Protein AF-A0A962SZP0-F1 (afdb_monomer_lite)

Sequence (108 aa):
MLTLTPSAASNELLELSLEELMNLRIIPAGSLTMSSARLSPSTVTTITQADIQASGARSLNELLDIYAPNLQMIRHHWEARHLGLRGIIRRRGRVNGCRYRDRHRADF

Structure (mmCIF, N/CA/C/O backbone):
data_AF-A0A962SZP0-F1
#
_entry.id   AF-A0A962SZP0-F1
#
loop_
_atom_site.group_PDB
_atom_site.id
_atom_site.type_symbol
_atom_site.label_atom_id
_atom_site.label_alt_id
_atom_site.label_comp_id
_atom_site.label_asym_id
_atom_site.label_entity_id
_atom_site.label_seq_id
_atom_site.pdbx_PDB_ins_code
_atom_site.Cartn_x
_atom_site.Cartn_y
_atom_site.Cartn_z
_atom_site.occupancy
_atom_site.B_iso_or_equiv
_atom_site.auth_seq_id
_atom_site.auth_comp_id
_atom_site.auth_asym_id
_atom_site.auth_atom_id
_atom_site.pdbx_PDB_model_num
ATOM 1 N N . MET A 1 1 ? -6.446 -5.736 23.821 1.00 39.97 1 MET A N 1
ATOM 2 C CA . MET A 1 1 ? -6.155 -5.543 22.383 1.00 39.97 1 MET A CA 1
ATOM 3 C C . MET A 1 1 ? -5.463 -4.191 22.252 1.00 39.97 1 MET A C 1
ATOM 5 O O . MET A 1 1 ? -6.104 -3.190 22.541 1.00 39.97 1 MET A O 1
ATOM 9 N N . LEU A 1 2 ? -4.158 -4.157 21.964 1.00 45.81 2 LEU A N 1
ATOM 10 C CA . LEU A 1 2 ? -3.373 -2.915 21.903 1.00 45.81 2 LEU A CA 1
ATOM 11 C C . LEU A 1 2 ? -3.619 -2.209 20.561 1.00 45.81 2 LEU A C 1
ATOM 13 O O . LEU A 1 2 ? -3.404 -2.787 19.499 1.00 45.81 2 LEU A O 1
ATOM 17 N N . THR A 1 3 ? -4.119 -0.976 20.611 1.00 48.50 3 THR A N 1
ATOM 18 C CA . THR A 1 3 ? -4.348 -0.107 19.449 1.00 48.50 3 THR A CA 1
ATOM 19 C C . THR A 1 3 ? -3.324 1.017 19.469 1.00 48.50 3 THR A C 1
ATOM 21 O O . THR A 1 3 ? -3.312 1.798 20.419 1.00 48.50 3 THR A O 1
ATOM 24 N N . LEU A 1 4 ? -2.472 1.104 18.448 1.00 55.31 4 LEU A N 1
ATOM 25 C CA . LEU A 1 4 ? -1.351 2.045 18.438 1.00 55.31 4 LEU A CA 1
ATOM 26 C C . LEU A 1 4 ? -1.657 3.305 17.625 1.00 55.31 4 LEU A C 1
ATOM 28 O O . LEU A 1 4 ? -2.157 3.241 16.499 1.00 55.31 4 LEU A O 1
ATOM 32 N N . THR A 1 5 ? -1.309 4.454 18.207 1.00 50.88 5 THR A N 1
ATOM 33 C CA . THR A 1 5 ? -1.201 5.743 17.521 1.00 50.88 5 THR A CA 1
ATOM 34 C C . THR A 1 5 ? 0.261 5.947 17.088 1.00 50.88 5 THR A C 1
ATOM 36 O O . THR A 1 5 ? 1.175 5.607 17.837 1.00 50.88 5 THR A O 1
ATOM 39 N N . PRO A 1 6 ? 0.537 6.502 15.897 1.00 53.31 6 PRO A N 1
ATOM 40 C CA . PRO A 1 6 ? 1.890 6.534 15.323 1.00 53.31 6 PRO A CA 1
ATOM 41 C C . PRO A 1 6 ? 2.878 7.513 15.997 1.00 53.31 6 PRO A C 1
ATOM 43 O O . PRO A 1 6 ? 3.979 7.686 15.486 1.00 53.31 6 PRO A O 1
ATOM 46 N N . SER A 1 7 ? 2.514 8.184 17.100 1.00 50.53 7 SER A N 1
ATOM 47 C CA . SER A 1 7 ? 3.284 9.322 17.638 1.00 50.53 7 SER A CA 1
ATOM 48 C C . SER A 1 7 ? 3.942 9.105 19.007 1.00 50.53 7 SER A C 1
ATOM 50 O O . SER A 1 7 ? 4.743 9.953 19.390 1.00 50.53 7 SER A O 1
ATOM 52 N N . ALA A 1 8 ? 3.616 8.054 19.768 1.00 48.19 8 ALA A N 1
ATOM 53 C CA . ALA A 1 8 ? 3.928 8.041 21.206 1.00 48.19 8 ALA A CA 1
ATOM 54 C C . ALA A 1 8 ? 4.969 7.015 21.694 1.00 48.19 8 ALA A C 1
ATOM 56 O O . ALA A 1 8 ? 5.422 7.158 22.822 1.00 48.19 8 ALA A O 1
ATOM 57 N N . ALA A 1 9 ? 5.394 6.019 20.908 1.00 54.34 9 ALA A N 1
ATOM 58 C CA . ALA A 1 9 ? 6.149 4.900 21.486 1.00 54.34 9 ALA A CA 1
ATOM 59 C C . ALA A 1 9 ? 7.200 4.311 20.535 1.00 54.34 9 ALA A C 1
ATOM 61 O O . ALA A 1 9 ? 6.958 3.314 19.862 1.00 54.34 9 ALA A O 1
ATOM 62 N N . SER A 1 10 ? 8.384 4.922 20.458 1.00 60.28 10 SER A N 1
ATOM 63 C CA . SER A 1 10 ? 9.506 4.341 19.707 1.00 60.28 10 SER A CA 1
ATOM 64 C C . SER A 1 10 ? 10.267 3.270 20.494 1.00 60.28 10 SER A C 1
ATOM 66 O O . SER A 1 10 ? 10.748 2.331 19.875 1.00 60.28 10 SER A O 1
ATOM 68 N N . ASN A 1 11 ? 10.361 3.370 21.827 1.00 70.06 11 ASN A N 1
ATOM 69 C CA . ASN A 1 11 ? 11.081 2.375 22.638 1.00 70.06 11 ASN A CA 1
ATOM 70 C C . ASN A 1 11 ? 10.244 1.125 22.931 1.00 70.06 11 ASN A C 1
ATOM 72 O O . ASN A 1 11 ? 10.758 0.024 22.799 1.00 70.06 11 ASN A O 1
ATOM 76 N N . GLU A 1 12 ? 8.952 1.273 23.231 1.00 75.44 12 GLU A N 1
ATOM 77 C CA . GLU A 1 12 ? 8.083 0.128 23.554 1.00 75.44 12 GLU A CA 1
ATOM 78 C C . GLU A 1 12 ? 7.952 -0.844 22.369 1.00 75.44 12 GLU A C 1
ATOM 80 O O . GLU A 1 12 ? 7.860 -2.045 22.567 1.00 75.44 12 GLU A O 1
ATOM 85 N N . LEU A 1 13 ? 8.011 -0.345 21.126 1.00 75.81 13 LEU A N 1
ATOM 86 C CA . LEU A 1 13 ? 8.003 -1.178 19.916 1.00 75.81 13 LEU A CA 1
ATOM 87 C C . LEU A 1 13 ? 9.275 -2.015 19.738 1.00 75.81 13 LEU A C 1
ATOM 89 O O . LEU A 1 13 ? 9.218 -3.069 19.111 1.00 75.81 13 LEU A O 1
ATOM 93 N N . LEU A 1 14 ? 10.415 -1.530 20.237 1.00 79.81 14 LEU A N 1
ATOM 94 C CA . LEU A 1 14 ? 11.707 -2.211 20.120 1.00 79.81 14 LEU A CA 1
ATOM 95 C C . LEU A 1 14 ? 11.895 -3.286 21.198 1.00 79.81 14 LEU A C 1
ATOM 97 O O . LEU A 1 14 ? 12.766 -4.139 21.050 1.00 79.81 14 LEU A O 1
ATOM 101 N N . GLU A 1 15 ? 11.091 -3.241 22.260 1.00 86.25 15 GLU A N 1
ATOM 102 C CA . GLU A 1 15 ? 11.100 -4.209 23.362 1.00 86.25 15 GLU A CA 1
ATOM 103 C C . GLU A 1 15 ? 10.165 -5.409 23.116 1.00 86.25 15 GLU A C 1
ATOM 105 O O . GLU A 1 15 ? 10.266 -6.412 23.820 1.00 86.25 15 GLU A O 1
ATOM 110 N N . LEU A 1 16 ? 9.283 -5.337 22.110 1.00 85.38 16 LEU A N 1
ATOM 111 C CA . LEU A 1 16 ? 8.379 -6.432 21.742 1.00 85.38 16 LEU A CA 1
ATOM 112 C C . LEU A 1 16 ? 9.121 -7.587 21.060 1.00 85.38 16 LEU A C 1
ATOM 114 O O . LEU A 1 16 ? 10.029 -7.384 20.249 1.00 85.38 16 LEU A O 1
ATOM 118 N N . SER A 1 17 ? 8.667 -8.811 21.326 1.00 87.56 17 SER A N 1
ATOM 119 C CA . SER A 1 17 ? 9.097 -9.992 20.571 1.00 87.56 17 SER A CA 1
ATOM 120 C C . SER A 1 17 ? 8.608 -9.943 19.117 1.00 87.56 17 SER A C 1
ATOM 122 O O . SER A 1 17 ? 7.650 -9.241 18.776 1.00 87.56 17 SER A O 1
ATOM 124 N N . LEU A 1 18 ? 9.257 -10.706 18.231 1.00 84.69 18 LEU A N 1
ATOM 125 C CA . LEU A 1 18 ? 8.897 -10.749 16.811 1.00 84.69 18 LEU A CA 1
ATOM 126 C C . LEU A 1 18 ? 7.445 -11.213 16.615 1.00 84.69 18 LEU A C 1
ATOM 128 O O . LEU A 1 18 ? 6.719 -10.673 15.781 1.00 84.69 18 LEU A O 1
ATOM 132 N N . GLU A 1 19 ? 7.012 -12.193 17.402 1.00 86.25 19 GLU A N 1
ATOM 133 C CA . GLU A 1 19 ? 5.658 -12.732 17.393 1.00 86.25 19 GLU A CA 1
ATOM 134 C C . GLU A 1 19 ? 4.633 -11.679 17.820 1.00 86.25 19 GLU A C 1
ATOM 136 O O . GLU A 1 19 ? 3.574 -11.552 17.202 1.00 86.25 19 GLU A O 1
ATOM 141 N N . GLU A 1 20 ? 4.943 -10.888 18.847 1.00 83.56 20 GLU A N 1
ATOM 142 C CA . GLU A 1 20 ? 4.089 -9.783 19.282 1.00 83.56 20 GLU A CA 1
ATOM 143 C C . GLU A 1 20 ? 4.013 -8.693 18.214 1.00 83.56 20 GLU A C 1
ATOM 145 O O . GLU A 1 20 ? 2.919 -8.210 17.916 1.00 83.56 20 GLU A O 1
ATOM 150 N N . LEU A 1 21 ? 5.141 -8.371 17.572 1.00 83.44 21 LEU A N 1
ATOM 151 C CA . LEU A 1 21 ? 5.221 -7.376 16.505 1.00 83.44 21 LEU A CA 1
ATOM 152 C C . LEU A 1 21 ? 4.381 -7.774 15.281 1.00 83.44 21 LEU A C 1
ATOM 154 O O . LEU A 1 21 ? 3.677 -6.937 14.714 1.00 83.44 21 LEU A O 1
ATOM 158 N N . MET A 1 22 ? 4.402 -9.054 14.897 1.00 81.25 22 MET A N 1
ATOM 159 C CA . MET A 1 22 ? 3.589 -9.573 13.789 1.00 81.25 22 MET A CA 1
ATOM 160 C C . MET A 1 22 ? 2.082 -9.531 14.077 1.00 81.25 22 MET A C 1
ATOM 162 O O . MET A 1 22 ? 1.283 -9.442 13.147 1.00 81.25 22 MET A O 1
ATOM 166 N N . ASN A 1 23 ? 1.685 -9.569 15.350 1.00 83.44 23 ASN A N 1
ATOM 167 C CA . ASN A 1 23 ? 0.284 -9.521 15.768 1.00 83.44 23 ASN A CA 1
ATOM 168 C C . ASN A 1 23 ? -0.241 -8.092 15.991 1.00 83.44 23 ASN A C 1
ATOM 170 O O . ASN A 1 23 ? -1.413 -7.906 16.339 1.00 83.44 23 ASN A O 1
ATOM 174 N N . LEU A 1 24 ? 0.590 -7.064 15.792 1.00 80.94 24 LEU A N 1
ATOM 175 C CA . LEU A 1 24 ? 0.166 -5.682 15.972 1.00 80.94 24 LEU A CA 1
ATOM 176 C C . LEU A 1 24 ? -0.828 -5.253 14.895 1.00 80.94 24 LEU A C 1
ATOM 178 O O . LEU A 1 24 ? -0.580 -5.309 13.689 1.00 80.94 24 LEU A O 1
ATOM 182 N N . ARG A 1 25 ? -1.963 -4.717 15.349 1.00 70.75 25 ARG A N 1
ATOM 183 C CA . ARG A 1 25 ? -2.948 -4.107 14.464 1.00 70.75 25 ARG A CA 1
ATOM 184 C C . ARG A 1 25 ? -2.550 -2.668 14.157 1.00 70.75 25 ARG A C 1
ATOM 186 O O . ARG A 1 25 ? -2.707 -1.776 14.990 1.00 70.75 25 ARG A O 1
ATOM 193 N N . ILE A 1 26 ? -2.103 -2.439 12.929 1.00 72.38 26 ILE A N 1
ATOM 194 C CA . ILE A 1 26 ? -1.808 -1.097 12.425 1.00 72.38 26 ILE A CA 1
ATOM 195 C C . ILE A 1 26 ? -3.132 -0.395 12.108 1.00 72.38 26 ILE A C 1
ATOM 197 O O . ILE A 1 26 ? -3.925 -0.869 11.291 1.00 72.38 26 ILE A O 1
ATOM 201 N N . ILE A 1 27 ? -3.386 0.741 12.759 1.00 68.25 27 ILE A N 1
ATOM 202 C CA . ILE A 1 27 ? -4.523 1.601 12.421 1.00 68.25 27 ILE A CA 1
ATOM 203 C C . ILE A 1 27 ? -4.084 2.515 11.269 1.00 68.25 27 ILE A C 1
ATOM 205 O O . ILE A 1 27 ? -3.066 3.198 11.403 1.00 68.25 27 ILE A O 1
ATOM 209 N N . PRO A 1 28 ? -4.809 2.546 10.134 1.00 63.59 28 PRO A N 1
ATOM 210 C CA . PRO A 1 28 ? -4.448 3.386 8.998 1.00 63.59 28 PRO A CA 1
ATOM 211 C C . PRO A 1 28 ? -4.447 4.864 9.408 1.00 63.59 28 PRO A C 1
ATOM 213 O O . PRO A 1 28 ? -5.483 5.438 9.746 1.00 63.59 28 PRO A O 1
ATOM 216 N N . ALA A 1 29 ? -3.266 5.480 9.390 1.00 62.53 29 ALA A N 1
ATOM 217 C CA . ALA A 1 29 ? -3.072 6.863 9.793 1.00 62.53 29 ALA A CA 1
ATOM 218 C C . ALA A 1 29 ? -3.320 7.806 8.606 1.00 62.53 29 ALA A C 1
ATOM 220 O O . ALA A 1 29 ? -2.484 7.947 7.718 1.00 62.53 29 ALA A O 1
ATOM 221 N N . GLY A 1 30 ? -4.482 8.458 8.599 1.00 61.69 30 GLY A N 1
ATOM 222 C CA . GLY A 1 30 ? -4.805 9.567 7.689 1.00 61.69 30 GLY A CA 1
ATOM 223 C C . GLY A 1 30 ? -5.087 10.890 8.411 1.00 61.69 30 GLY A C 1
ATOM 224 O O . GLY A 1 30 ? -5.432 11.878 7.767 1.00 61.69 30 GLY A O 1
ATOM 225 N N . SER A 1 31 ? -4.985 10.901 9.744 1.00 62.75 31 SER A N 1
ATOM 226 C CA . SER A 1 31 ? -5.228 12.042 10.630 1.00 62.75 31 SER A CA 1
ATOM 227 C C . SER A 1 31 ? -4.313 11.947 11.855 1.00 62.75 31 SER A C 1
ATOM 229 O O . SER A 1 31 ? -3.935 10.847 12.257 1.00 62.75 31 SER A O 1
ATOM 231 N N . LEU A 1 32 ? -3.968 13.094 12.447 1.00 68.62 32 LEU A N 1
ATOM 232 C CA . LEU A 1 32 ? -3.233 13.173 13.718 1.00 68.62 32 LEU A CA 1
ATOM 233 C C . LEU A 1 32 ? -4.086 12.699 14.906 1.00 68.62 32 LEU A C 1
ATOM 235 O O . LEU A 1 32 ? -3.554 12.304 15.939 1.00 68.62 32 LEU A O 1
ATOM 239 N N . THR A 1 33 ? -5.410 12.727 14.754 1.00 69.44 33 THR A N 1
ATOM 240 C CA . THR A 1 33 ? -6.371 12.250 15.752 1.00 69.44 33 THR A CA 1
ATOM 241 C C . THR A 1 33 ? -6.826 10.835 15.409 1.00 69.44 33 THR A C 1
ATOM 243 O O . THR A 1 33 ? -6.949 10.485 14.233 1.00 69.44 33 THR A O 1
ATOM 246 N N . MET A 1 34 ? -7.129 10.030 16.433 1.00 65.50 34 MET A N 1
ATOM 247 C CA . MET A 1 34 ? -7.771 8.725 16.259 1.00 65.50 34 MET A CA 1
ATOM 248 C C . MET A 1 34 ? -9.135 8.895 15.595 1.00 65.50 34 MET A C 1
ATOM 250 O O . MET A 1 34 ? -10.120 9.256 16.231 1.00 65.50 34 MET A O 1
ATOM 254 N N . SER A 1 35 ? -9.170 8.648 14.291 1.00 65.50 35 SER A N 1
ATOM 255 C CA . SER A 1 35 ? -10.372 8.681 13.474 1.00 65.50 35 SER A CA 1
ATOM 256 C C . SER A 1 35 ? -10.499 7.349 12.754 1.00 65.50 35 SER A C 1
ATOM 258 O O . SER A 1 35 ? -9.504 6.773 12.308 1.00 65.50 35 SER A O 1
ATOM 260 N N . SER A 1 36 ? -11.724 6.834 12.657 1.00 70.62 36 SER A N 1
ATOM 261 C CA . SER A 1 36 ? -11.969 5.642 11.848 1.00 70.62 36 SER A CA 1
ATOM 262 C C . SER A 1 36 ? -11.625 5.934 10.384 1.00 70.62 36 SER A C 1
ATOM 264 O O . SER A 1 36 ? -11.777 7.066 9.926 1.00 70.62 36 SER A O 1
ATOM 266 N N . ALA A 1 37 ? -11.216 4.920 9.618 1.00 69.56 37 ALA A N 1
ATOM 267 C CA . ALA A 1 37 ? -10.871 5.096 8.203 1.00 69.56 37 ALA A CA 1
ATOM 268 C C . ALA A 1 37 ? -11.993 5.777 7.389 1.00 69.56 37 ALA A C 1
ATOM 27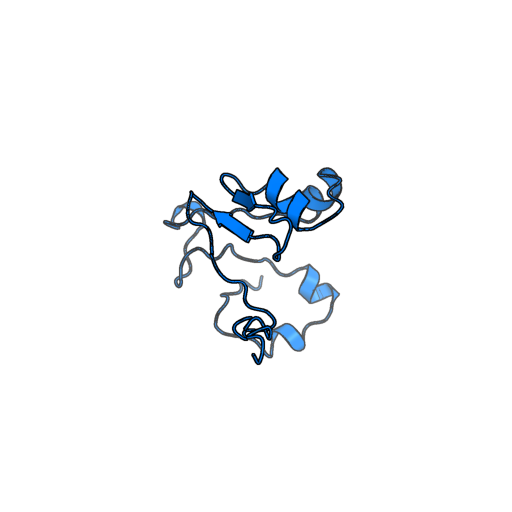0 O O . ALA A 1 37 ? -11.709 6.547 6.480 1.00 69.56 37 ALA A O 1
ATOM 271 N N . ARG A 1 38 ? -13.264 5.555 7.761 1.00 72.06 38 ARG A N 1
ATOM 272 C CA . ARG A 1 38 ? -14.441 6.183 7.130 1.00 72.06 38 ARG A CA 1
ATOM 273 C C . ARG A 1 38 ? -14.574 7.679 7.417 1.00 72.06 38 ARG A C 1
ATOM 275 O O . ARG A 1 38 ? -15.184 8.392 6.635 1.00 72.06 38 ARG A O 1
ATOM 282 N N . LEU A 1 39 ? -14.051 8.129 8.552 1.00 75.88 39 LEU A N 1
ATOM 283 C CA . LEU A 1 39 ? -14.109 9.516 9.012 1.00 75.88 39 LEU A CA 1
ATOM 284 C C . LEU A 1 39 ? -12.802 10.267 8.720 1.00 75.88 39 LEU A C 1
ATOM 286 O O . LEU A 1 39 ? -12.664 11.437 9.075 1.00 75.88 39 LEU A O 1
ATOM 290 N N . SER A 1 40 ? -11.817 9.600 8.113 1.00 77.00 40 SER A N 1
ATOM 291 C CA . SER A 1 40 ? -10.573 10.241 7.713 1.00 77.00 40 SER A CA 1
ATOM 292 C C . SER A 1 40 ? -10.783 11.000 6.398 1.00 77.00 40 SER A C 1
ATOM 294 O O . SER A 1 40 ? -11.230 10.400 5.422 1.00 77.00 40 SER A O 1
ATOM 296 N N . PRO A 1 41 ? -10.416 12.292 6.317 1.00 78.06 41 PRO A N 1
ATOM 297 C CA . PRO A 1 41 ? -10.497 13.068 5.077 1.00 78.06 41 PRO A CA 1
ATOM 298 C C . PRO A 1 41 ?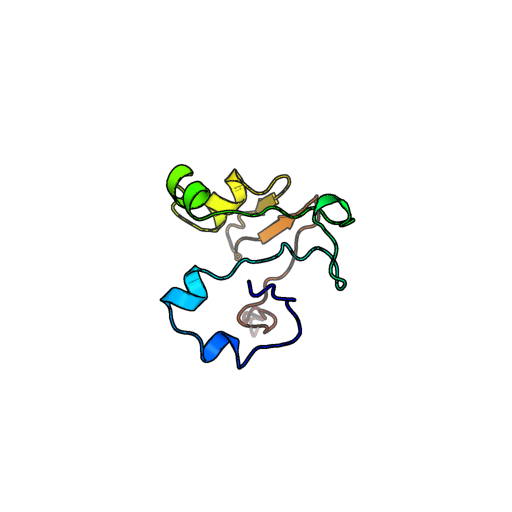 -9.389 12.706 4.065 1.00 78.06 41 PRO A C 1
ATOM 300 O O . PRO A 1 41 ? -9.198 13.404 3.070 1.00 78.06 41 PRO A O 1
ATOM 303 N N . SER A 1 42 ? -8.636 11.634 4.319 1.00 79.25 42 SER A N 1
ATOM 304 C CA . SER A 1 42 ? -7.449 11.236 3.567 1.00 79.25 42 SER A CA 1
ATOM 305 C C . SER A 1 42 ? -7.674 9.900 2.865 1.00 79.25 42 SER A C 1
ATOM 307 O O . SER A 1 42 ? -8.291 8.986 3.404 1.00 79.25 42 SER A O 1
ATOM 309 N N . THR A 1 43 ? -7.118 9.751 1.663 1.00 82.88 43 THR A N 1
ATOM 310 C CA . THR A 1 43 ? -7.110 8.463 0.959 1.00 82.88 43 THR A CA 1
ATOM 311 C C . THR A 1 43 ? -5.922 7.637 1.430 1.00 82.88 43 THR A C 1
ATOM 313 O O . THR A 1 43 ? -4.777 8.013 1.188 1.00 82.88 43 THR A O 1
ATOM 316 N N . VAL A 1 44 ? -6.200 6.510 2.083 1.00 82.88 44 VAL A N 1
ATOM 317 C CA . VAL A 1 44 ? -5.191 5.566 2.574 1.00 82.88 44 VAL A CA 1
ATOM 318 C C . VAL A 1 44 ? -5.370 4.239 1.846 1.00 82.88 44 VAL A C 1
ATOM 320 O O . VAL A 1 44 ? -6.481 3.725 1.767 1.00 82.88 44 VAL A O 1
ATOM 323 N N . THR A 1 45 ? -4.278 3.696 1.312 1.00 86.38 45 THR A N 1
ATOM 324 C CA . THR A 1 45 ? -4.246 2.349 0.723 1.00 86.38 45 THR A CA 1
ATOM 325 C C . THR A 1 45 ? -3.450 1.451 1.659 1.00 86.38 45 THR A C 1
ATOM 327 O O . THR A 1 45 ? -2.296 1.753 1.959 1.00 86.38 45 THR A O 1
ATOM 330 N N . THR A 1 46 ? -4.066 0.378 2.150 1.00 86.38 46 THR A N 1
ATOM 331 C CA . THR A 1 46 ? -3.404 -0.616 3.003 1.00 86.38 46 THR A CA 1
ATOM 332 C C . THR A 1 46 ? -3.090 -1.838 2.158 1.00 86.38 46 THR A C 1
ATOM 334 O O . THR A 1 46 ? -4.002 -2.427 1.592 1.00 86.38 46 THR A O 1
ATOM 337 N N . ILE A 1 47 ? -1.810 -2.197 2.078 1.00 89.12 47 ILE A N 1
ATOM 338 C CA . ILE A 1 47 ? -1.335 -3.380 1.356 1.00 89.12 47 ILE A CA 1
ATOM 339 C C . ILE A 1 47 ? -0.973 -4.431 2.403 1.00 89.12 47 ILE A C 1
ATOM 341 O O . ILE A 1 47 ? -0.130 -4.182 3.267 1.00 89.12 47 ILE A O 1
ATOM 345 N N . THR A 1 48 ? -1.643 -5.577 2.358 1.00 89.81 48 THR A N 1
ATOM 346 C CA . THR A 1 48 ? -1.441 -6.683 3.298 1.00 89.81 48 THR A CA 1
ATOM 347 C C . THR A 1 48 ? -0.433 -7.696 2.761 1.00 89.81 48 THR A C 1
ATOM 349 O O . THR A 1 48 ? -0.078 -7.694 1.584 1.00 89.81 48 THR A O 1
ATOM 352 N N . GLN A 1 49 ? 0.026 -8.612 3.617 1.00 88.38 49 GLN A N 1
ATOM 353 C CA . GLN A 1 49 ? 0.922 -9.688 3.188 1.00 88.38 49 GLN A CA 1
ATOM 354 C C . GLN A 1 49 ? 0.287 -10.585 2.113 1.00 88.38 49 GLN A C 1
ATOM 356 O O . GLN A 1 49 ? 0.985 -11.024 1.201 1.00 88.38 49 GLN A O 1
ATOM 361 N N . ALA A 1 50 ? -1.025 -10.828 2.195 1.00 9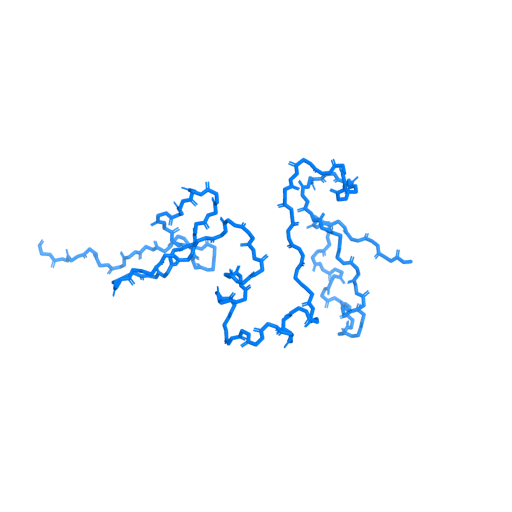1.00 50 ALA A N 1
ATOM 362 C CA . ALA A 1 50 ? -1.752 -11.600 1.191 1.00 91.00 50 ALA A CA 1
ATOM 363 C C . ALA A 1 50 ? -1.732 -10.899 -0.176 1.00 91.00 50 ALA A C 1
ATOM 365 O O . ALA A 1 50 ? -1.510 -11.555 -1.190 1.00 91.00 50 ALA A O 1
ATOM 366 N N . ASP A 1 51 ? -1.868 -9.570 -0.192 1.00 91.44 51 ASP A N 1
ATOM 367 C CA . ASP A 1 51 ? -1.788 -8.760 -1.413 1.00 91.44 51 ASP A CA 1
ATOM 368 C C . ASP A 1 51 ? -0.385 -8.836 -2.035 1.00 91.44 51 ASP A C 1
ATOM 370 O O . ASP A 1 51 ? -0.226 -9.056 -3.235 1.00 91.44 51 ASP A O 1
ATOM 374 N N . ILE A 1 52 ? 0.661 -8.738 -1.208 1.00 90.56 52 ILE A N 1
ATOM 375 C CA . ILE A 1 52 ? 2.054 -8.871 -1.662 1.00 90.56 52 ILE A CA 1
ATOM 376 C C . ILE A 1 52 ? 2.276 -10.230 -2.336 1.00 90.56 52 ILE A C 1
ATOM 378 O O . ILE A 1 52 ? 2.783 -10.275 -3.456 1.00 90.56 52 ILE A O 1
ATOM 382 N N . GLN A 1 53 ? 1.855 -11.320 -1.688 1.00 91.94 53 GLN A N 1
ATOM 383 C CA . GLN A 1 53 ? 1.984 -12.679 -2.225 1.00 91.94 53 GLN A CA 1
ATOM 384 C C . GLN A 1 53 ? 1.164 -12.876 -3.512 1.00 91.94 53 GLN A C 1
ATOM 386 O O . GLN A 1 53 ? 1.644 -13.501 -4.455 1.00 91.94 53 GLN A O 1
ATOM 391 N N . ALA A 1 54 ? -0.049 -12.318 -3.581 1.00 93.56 54 ALA A N 1
ATOM 392 C CA . ALA A 1 54 ? -0.936 -12.457 -4.736 1.00 93.56 54 ALA A CA 1
ATOM 393 C C . ALA A 1 54 ? -0.475 -11.646 -5.962 1.00 93.56 54 ALA A C 1
ATOM 395 O O . ALA A 1 54 ? -0.700 -12.067 -7.094 1.00 93.56 54 ALA A O 1
ATOM 396 N N . SER A 1 55 ? 0.178 -10.498 -5.758 1.00 89.56 55 SER A N 1
ATOM 397 C CA . SER A 1 55 ? 0.585 -9.605 -6.854 1.00 89.56 55 SER A CA 1
ATOM 398 C C . SER A 1 55 ? 1.688 -10.125 -7.770 1.00 89.56 55 SER A C 1
ATOM 400 O O . SER A 1 55 ? 1.826 -9.625 -8.884 1.00 89.56 55 SER A O 1
ATOM 402 N N . GLY A 1 56 ? 2.519 -11.065 -7.308 1.00 90.81 56 GLY A N 1
ATOM 403 C CA . GLY A 1 56 ? 3.705 -11.506 -8.051 1.00 90.81 56 GLY A CA 1
ATOM 404 C C . GLY A 1 56 ? 4.764 -10.411 -8.271 1.00 90.81 56 GLY A C 1
ATOM 405 O O . GLY A 1 56 ? 5.680 -10.607 -9.074 1.00 90.81 56 GLY A O 1
ATOM 406 N N . ALA A 1 57 ? 4.657 -9.271 -7.578 1.00 90.56 57 ALA A N 1
ATOM 407 C CA . ALA A 1 57 ? 5.581 -8.155 -7.724 1.00 90.56 57 ALA A CA 1
ATOM 408 C C . ALA A 1 57 ? 7.001 -8.541 -7.278 1.00 90.56 57 ALA A C 1
ATOM 410 O O . ALA A 1 57 ? 7.214 -9.077 -6.191 1.00 90.56 57 ALA A O 1
ATOM 411 N N . ARG A 1 58 ? 8.003 -8.213 -8.100 1.00 89.88 58 ARG A N 1
ATOM 412 C CA . ARG A 1 58 ? 9.427 -8.500 -7.836 1.00 89.88 58 ARG A CA 1
ATOM 413 C C . ARG A 1 58 ? 10.134 -7.364 -7.112 1.00 89.88 58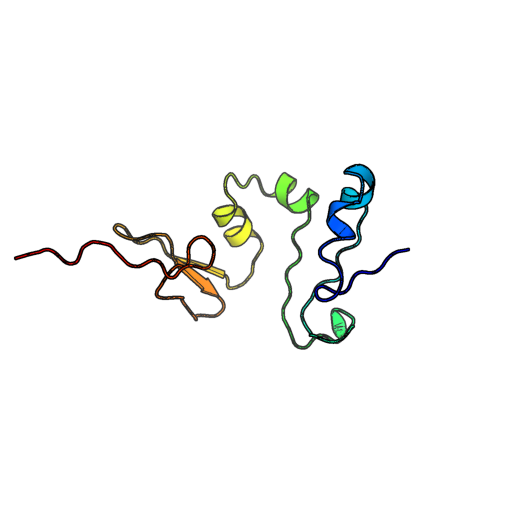 ARG A C 1
ATOM 415 O O . ARG A 1 58 ? 11.257 -7.519 -6.639 1.00 89.88 58 ARG A O 1
ATOM 422 N N . SER A 1 59 ? 9.506 -6.193 -7.071 1.00 88.38 59 SER A N 1
ATOM 423 C CA . SER A 1 59 ? 10.041 -5.007 -6.412 1.00 88.38 59 SER A CA 1
ATOM 424 C C . SER A 1 59 ? 8.928 -4.193 -5.765 1.00 88.38 59 SER A C 1
ATOM 426 O O . SER A 1 59 ? 7.797 -4.176 -6.246 1.00 88.38 59 SER A O 1
ATOM 428 N N . LEU A 1 60 ? 9.267 -3.442 -4.714 1.00 87.06 60 LEU A N 1
ATOM 429 C CA . LEU A 1 60 ? 8.326 -2.529 -4.056 1.00 87.06 60 LEU A CA 1
ATOM 430 C C . LEU A 1 60 ? 7.698 -1.535 -5.046 1.00 87.06 60 LEU A C 1
ATOM 432 O O . LEU A 1 60 ? 6.517 -1.231 -4.956 1.00 87.06 60 LEU A O 1
ATOM 436 N N . ASN A 1 61 ? 8.476 -1.053 -6.016 1.00 87.88 61 ASN A N 1
ATOM 437 C CA . ASN A 1 61 ? 7.989 -0.112 -7.022 1.00 87.88 61 ASN A CA 1
ATOM 438 C C . ASN A 1 61 ? 6.880 -0.707 -7.894 1.00 87.88 61 ASN A C 1
ATOM 440 O O . ASN A 1 61 ? 5.977 0.017 -8.282 1.00 87.88 61 ASN A O 1
ATOM 444 N N . GLU A 1 62 ? 6.968 -1.998 -8.207 1.00 88.12 62 GLU A N 1
ATOM 445 C CA . GLU A 1 62 ? 5.971 -2.727 -8.992 1.00 88.12 62 GLU A CA 1
ATOM 446 C C . GLU A 1 62 ? 4.722 -3.020 -8.159 1.00 88.12 62 GLU A C 1
ATOM 448 O O . GLU A 1 62 ? 3.613 -2.778 -8.617 1.00 88.12 62 GLU A O 1
ATOM 453 N N . LEU A 1 63 ? 4.900 -3.433 -6.901 1.00 91.56 63 LEU A N 1
ATOM 454 C CA . LEU A 1 63 ? 3.795 -3.622 -5.957 1.00 91.56 63 LEU A CA 1
ATOM 455 C C . LEU A 1 63 ? 2.966 -2.339 -5.802 1.00 91.56 63 LEU A C 1
ATOM 457 O O . LEU A 1 63 ? 1.736 -2.369 -5.814 1.00 91.56 63 LEU A O 1
ATOM 461 N N . LEU A 1 64 ? 3.655 -1.207 -5.655 1.00 89.44 64 LEU A N 1
ATOM 462 C CA . LEU A 1 64 ? 3.026 0.099 -5.536 1.00 89.44 64 LEU A CA 1
ATOM 463 C C . LEU A 1 64 ? 2.319 0.521 -6.833 1.00 89.44 64 LEU A C 1
ATOM 465 O O . LEU A 1 64 ? 1.258 1.125 -6.753 1.00 89.44 64 LEU A O 1
ATOM 469 N N . ASP A 1 65 ? 2.861 0.179 -8.003 1.00 87.44 65 ASP A N 1
ATOM 470 C CA . ASP A 1 65 ? 2.224 0.438 -9.306 1.00 87.44 65 ASP A CA 1
ATOM 471 C C . ASP A 1 65 ? 0.918 -0.366 -9.476 1.00 87.44 65 ASP A C 1
ATOM 473 O O . ASP A 1 65 ? -0.044 0.122 -10.060 1.00 87.44 65 ASP A O 1
ATOM 477 N N . ILE A 1 66 ? 0.863 -1.584 -8.919 1.00 90.62 66 ILE A N 1
ATOM 478 C CA . ILE A 1 66 ? -0.309 -2.473 -8.983 1.00 90.62 66 ILE A CA 1
ATOM 479 C C . ILE A 1 66 ? -1.425 -2.015 -8.033 1.00 90.62 66 ILE A C 1
ATOM 481 O O . ILE A 1 66 ? -2.586 -1.946 -8.435 1.00 90.62 66 ILE A O 1
ATOM 485 N N . TYR A 1 67 ? -1.100 -1.729 -6.766 1.00 90.69 67 TYR A N 1
ATOM 486 C CA . TYR A 1 67 ? -2.118 -1.514 -5.727 1.00 90.69 67 TYR A CA 1
ATOM 487 C C . TYR A 1 67 ? -2.419 -0.056 -5.395 1.00 90.69 67 TYR A C 1
ATOM 489 O O . TYR A 1 67 ? -3.498 0.216 -4.869 1.00 90.69 67 TYR A O 1
ATOM 497 N N . ALA A 1 68 ? -1.501 0.886 -5.633 1.00 88.94 68 ALA A N 1
ATOM 498 C CA . ALA A 1 68 ? -1.711 2.277 -5.241 1.00 88.94 68 ALA A CA 1
ATOM 499 C C . ALA A 1 68 ? -2.360 3.072 -6.390 1.00 88.94 68 ALA A C 1
ATOM 501 O O . ALA A 1 68 ? -1.689 3.427 -7.363 1.00 88.94 68 ALA A O 1
ATOM 502 N N . PRO A 1 69 ? -3.656 3.422 -6.297 1.00 84.81 69 PRO A N 1
ATOM 503 C CA . PRO A 1 69 ? -4.320 4.160 -7.360 1.00 84.81 69 PRO A CA 1
ATOM 504 C C . PRO A 1 69 ? -3.735 5.570 -7.500 1.00 84.81 69 PRO A C 1
ATOM 506 O O . PRO A 1 69 ? -3.493 6.264 -6.510 1.00 84.81 69 PRO A O 1
ATOM 509 N N . ASN A 1 70 ? -3.593 6.036 -8.744 1.00 84.25 70 ASN A N 1
ATOM 510 C CA . ASN A 1 70 ? -3.026 7.351 -9.085 1.00 84.25 70 ASN A CA 1
ATOM 511 C C . ASN A 1 70 ? -1.583 7.568 -8.599 1.00 84.25 70 ASN A C 1
ATOM 513 O O . ASN A 1 70 ? -1.145 8.719 -8.450 1.00 84.25 70 ASN A O 1
ATOM 517 N N . LEU A 1 71 ? -0.851 6.481 -8.357 1.00 87.31 71 LEU A N 1
ATOM 518 C CA . LEU A 1 71 ? 0.591 6.509 -8.228 1.00 87.31 71 LEU A CA 1
ATOM 519 C C . LEU A 1 71 ? 1.230 6.413 -9.617 1.00 87.31 71 LEU A C 1
ATOM 521 O O . LEU A 1 71 ? 0.777 5.660 -10.469 1.00 87.31 71 LEU A O 1
ATOM 525 N N . GLN A 1 72 ? 2.271 7.206 -9.851 1.00 85.94 72 GLN A N 1
ATOM 526 C CA . GLN A 1 72 ? 3.026 7.203 -11.098 1.00 85.94 72 GLN A CA 1
ATOM 527 C C . GLN A 1 72 ? 4.507 7.024 -10.795 1.00 85.94 72 GLN A C 1
ATOM 529 O O . GLN A 1 72 ? 5.110 7.812 -10.064 1.00 85.94 72 GLN A O 1
ATOM 534 N N . MET A 1 73 ? 5.103 5.994 -11.387 1.00 84.44 73 MET A N 1
ATOM 535 C CA . MET A 1 73 ? 6.529 5.726 -11.283 1.00 84.44 73 MET A CA 1
ATOM 536 C C . MET A 1 73 ? 7.245 6.198 -12.549 1.00 84.44 73 MET A C 1
ATOM 538 O O . MET 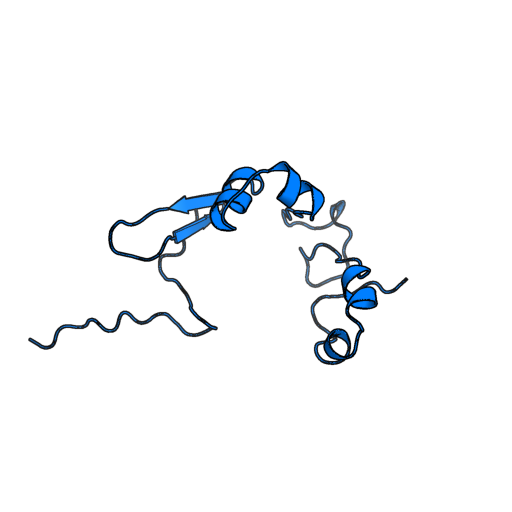A 1 73 ? 7.211 5.537 -13.587 1.00 84.44 73 MET A O 1
ATOM 542 N N . ILE A 1 74 ? 7.936 7.329 -12.462 1.00 83.38 74 ILE A N 1
ATOM 543 C CA . ILE A 1 74 ? 8.618 7.940 -13.604 1.00 83.38 74 ILE A CA 1
ATOM 544 C C . ILE A 1 74 ? 10.060 7.448 -13.644 1.00 83.38 74 ILE A C 1
ATOM 546 O O . ILE A 1 74 ? 10.826 7.595 -12.688 1.00 83.38 74 ILE A O 1
ATOM 550 N N . ARG A 1 75 ? 10.432 6.835 -14.767 1.00 77.12 75 ARG A N 1
ATOM 551 C CA . ARG A 1 75 ? 11.788 6.339 -15.011 1.00 77.12 75 ARG A CA 1
ATOM 552 C C . ARG A 1 75 ? 12.570 7.409 -15.768 1.00 77.12 75 ARG A C 1
ATOM 554 O O . ARG A 1 75 ? 12.245 7.705 -16.914 1.00 77.12 75 ARG A O 1
ATOM 561 N N . HIS A 1 76 ? 13.595 7.973 -15.138 1.00 72.75 76 HIS A N 1
ATOM 562 C CA . HIS A 1 76 ? 14.586 8.796 -15.825 1.00 72.75 76 HIS A CA 1
ATOM 563 C C . HIS A 1 76 ? 15.757 7.915 -16.267 1.00 72.75 76 HIS A C 1
ATOM 565 O O . HIS A 1 76 ? 16.117 6.964 -15.579 1.00 72.75 76 HIS A O 1
ATOM 571 N N . HIS A 1 77 ? 16.336 8.210 -17.432 1.00 69.94 77 HIS A N 1
ATOM 572 C CA . HIS A 1 77 ? 17.470 7.445 -17.962 1.00 69.94 77 HIS A CA 1
ATOM 573 C C . HIS A 1 77 ? 18.795 7.763 -17.243 1.00 69.94 77 HIS A C 1
ATOM 575 O O . HIS A 1 77 ? 19.737 6.988 -17.341 1.00 69.94 77 HIS A O 1
ATOM 581 N N . TRP A 1 78 ? 18.864 8.898 -16.537 1.00 65.69 78 TRP A N 1
ATOM 582 C CA . TRP A 1 78 ? 20.090 9.442 -15.940 1.00 65.69 78 TRP A CA 1
ATOM 583 C C . TRP A 1 78 ? 19.971 9.761 -14.440 1.00 65.69 78 TRP A C 1
ATOM 585 O O . TRP A 1 78 ? 20.973 10.067 -13.803 1.00 65.69 78 TRP A O 1
ATOM 595 N N . GLU A 1 79 ? 18.768 9.673 -13.864 1.00 69.38 79 GLU A N 1
ATOM 596 C CA . GLU A 1 79 ? 18.490 9.973 -12.453 1.00 69.38 79 GLU A CA 1
ATOM 597 C C . GLU A 1 79 ? 17.710 8.816 -11.806 1.00 69.38 79 GLU A C 1
ATOM 599 O O . GLU A 1 79 ? 17.126 7.968 -12.489 1.00 69.38 79 GLU A O 1
ATOM 604 N N . ALA A 1 80 ? 17.697 8.781 -10.472 1.00 70.50 80 ALA A N 1
ATOM 605 C CA . ALA A 1 80 ? 16.842 7.891 -9.701 1.00 70.50 80 ALA A CA 1
ATOM 606 C C . ALA A 1 80 ? 15.362 8.010 -10.118 1.00 70.50 80 ALA A C 1
ATOM 608 O O . ALA A 1 80 ? 14.881 9.055 -10.556 1.00 70.50 80 ALA A O 1
ATOM 609 N N . ARG A 1 81 ? 14.614 6.912 -9.964 1.00 70.62 81 ARG A N 1
ATOM 610 C CA . ARG A 1 81 ? 13.184 6.875 -10.301 1.00 70.62 81 ARG A CA 1
ATOM 611 C C . ARG A 1 81 ? 12.415 7.867 -9.430 1.00 70.62 81 ARG A C 1
ATOM 613 O O . ARG A 1 81 ? 12.609 7.914 -8.215 1.00 70.62 81 ARG A O 1
ATOM 620 N N . HIS A 1 82 ? 11.523 8.627 -10.052 1.00 78.81 82 HIS A N 1
ATOM 621 C CA . HIS A 1 82 ? 10.688 9.599 -9.361 1.00 78.81 82 HIS A CA 1
ATOM 622 C C . HIS A 1 82 ? 9.313 9.014 -9.065 1.00 78.81 82 HIS A C 1
ATOM 624 O O . HIS A 1 82 ? 8.667 8.418 -9.925 1.00 78.81 82 HIS A O 1
ATOM 630 N N . LEU A 1 83 ? 8.874 9.215 -7.824 1.00 81.94 83 LEU A N 1
ATOM 631 C CA . LEU A 1 83 ? 7.535 8.880 -7.370 1.00 81.94 83 LEU A CA 1
ATOM 632 C C . LEU A 1 83 ? 6.639 10.113 -7.524 1.00 81.94 83 LEU A C 1
ATOM 634 O O . LEU A 1 83 ? 6.930 11.178 -6.966 1.00 81.94 83 LEU A O 1
ATOM 638 N N . GLY A 1 84 ? 5.557 9.959 -8.277 1.00 85.38 84 GLY A N 1
ATOM 639 C CA . GLY A 1 84 ? 4.474 10.925 -8.382 1.00 85.38 84 GLY A CA 1
ATOM 640 C C . GLY A 1 84 ? 3.186 10.365 -7.794 1.00 85.38 84 GLY A C 1
ATOM 641 O O . GLY A 1 84 ? 2.910 9.175 -7.915 1.00 85.38 84 GLY A O 1
ATOM 642 N N . LEU A 1 85 ? 2.386 11.218 -7.161 1.00 86.25 85 LEU A N 1
ATOM 643 C CA . LEU A 1 85 ? 1.056 10.856 -6.675 1.00 86.25 85 LEU A CA 1
ATOM 644 C C . LEU A 1 85 ? 0.089 11.995 -6.999 1.00 86.25 85 LEU A C 1
ATOM 646 O O . LEU A 1 85 ? 0.391 13.156 -6.725 1.00 86.25 85 LEU A O 1
ATOM 650 N N . ARG A 1 86 ? -1.061 11.668 -7.606 1.00 84.81 86 ARG A N 1
ATOM 651 C CA . ARG A 1 86 ? -2.091 12.650 -8.016 1.00 84.81 86 ARG A CA 1
ATOM 652 C C . ARG A 1 86 ? -1.530 13.819 -8.844 1.00 84.81 86 ARG A C 1
ATOM 654 O O . ARG A 1 86 ? -1.833 14.978 -8.581 1.00 84.81 86 ARG A O 1
ATOM 661 N N . GLY A 1 87 ? -0.667 13.514 -9.816 1.00 81.12 87 GLY A N 1
ATOM 662 C CA . GLY A 1 87 ? -0.056 14.512 -10.707 1.00 81.12 87 GLY A CA 1
ATOM 663 C C . GLY A 1 87 ? 1.030 15.384 -10.062 1.00 81.12 87 GLY A C 1
ATOM 664 O O . GLY A 1 87 ? 1.625 16.217 -10.741 1.00 81.12 87 GLY A O 1
ATOM 665 N N . ILE A 1 88 ? 1.336 15.186 -8.775 1.00 82.12 88 ILE A N 1
ATOM 666 C CA . ILE A 1 88 ? 2.423 15.879 -8.081 1.00 82.12 88 ILE A CA 1
ATOM 667 C C . ILE A 1 88 ? 3.644 14.966 -8.080 1.00 82.12 88 ILE A C 1
ATOM 669 O O . ILE A 1 88 ? 3.655 13.924 -7.426 1.00 82.12 88 ILE A O 1
ATOM 673 N N . ILE A 1 89 ? 4.688 15.371 -8.800 1.00 80.69 89 ILE A N 1
ATOM 674 C CA . ILE A 1 89 ? 5.943 14.625 -8.913 1.00 80.69 89 ILE A CA 1
ATOM 675 C C . ILE A 1 89 ? 7.003 15.326 -8.075 1.00 80.69 89 ILE A C 1
ATOM 677 O O . ILE A 1 89 ? 7.230 16.533 -8.201 1.00 80.69 89 ILE A O 1
ATOM 681 N N . ARG A 1 90 ? 7.695 14.572 -7.218 1.00 68.81 90 ARG A N 1
ATOM 682 C CA . ARG A 1 90 ? 8.855 15.118 -6.513 1.00 68.81 90 ARG A CA 1
ATOM 683 C C . ARG A 1 90 ? 10.047 15.209 -7.460 1.00 68.81 90 ARG A C 1
ATOM 685 O O . ARG A 1 90 ? 10.533 14.198 -7.939 1.00 68.81 90 ARG A O 1
ATOM 692 N N . ARG A 1 91 ? 10.567 16.426 -7.635 1.00 58.81 91 ARG A N 1
ATOM 693 C CA . ARG A 1 91 ? 11.770 16.719 -8.434 1.00 58.81 91 ARG A CA 1
ATOM 694 C C . ARG A 1 91 ? 13.087 16.245 -7.792 1.00 58.81 91 ARG A C 1
ATOM 696 O O . ARG A 1 91 ? 14.098 16.243 -8.469 1.00 58.81 91 ARG A O 1
ATOM 703 N N . ARG A 1 92 ? 13.126 15.944 -6.484 1.00 61.16 92 ARG A N 1
ATOM 704 C CA . ARG A 1 92 ? 14.368 15.559 -5.776 1.00 61.16 92 ARG A CA 1
ATOM 705 C C . ARG A 1 92 ? 14.129 14.463 -4.744 1.00 61.16 92 ARG A C 1
ATOM 707 O O . ARG A 1 92 ? 13.282 14.626 -3.858 1.00 61.16 92 ARG A O 1
ATOM 714 N N . GLY A 1 93 ? 14.927 13.399 -4.820 1.00 55.72 93 GLY A N 1
ATOM 715 C CA . GLY A 1 93 ? 14.978 12.325 -3.827 1.00 55.72 93 GLY A CA 1
ATOM 716 C C . GLY A 1 93 ? 15.655 12.745 -2.514 1.00 55.72 93 GLY A C 1
ATOM 717 O O . GLY A 1 93 ? 16.508 13.636 -2.471 1.00 55.72 93 GLY A O 1
ATOM 718 N N . ARG A 1 94 ? 15.270 12.104 -1.407 1.00 49.84 94 ARG A N 1
ATOM 719 C CA . ARG A 1 94 ? 16.027 12.122 -0.145 1.00 49.84 94 ARG A CA 1
ATOM 720 C C . ARG A 1 94 ? 16.496 10.700 0.137 1.00 49.84 94 ARG A C 1
ATOM 722 O O . ARG A 1 94 ? 15.704 9.776 -0.006 1.00 49.84 94 ARG A O 1
ATOM 729 N N . VAL A 1 95 ? 17.746 10.545 0.558 1.00 52.09 95 VAL A N 1
ATOM 730 C CA . VAL A 1 95 ? 18.319 9.264 0.996 1.00 52.09 95 VAL A CA 1
ATOM 731 C C . VAL A 1 95 ? 18.654 9.413 2.475 1.00 52.09 95 VAL A C 1
ATOM 733 O O . VAL A 1 95 ? 19.313 10.382 2.846 1.00 52.09 95 VAL A O 1
ATOM 736 N N . ASN A 1 96 ? 18.164 8.506 3.326 1.00 41.06 96 ASN A N 1
ATOM 737 C CA . ASN A 1 96 ? 18.394 8.522 4.780 1.00 41.06 96 ASN A CA 1
ATOM 738 C C . ASN A 1 96 ? 18.085 9.879 5.446 1.00 41.06 96 ASN A C 1
ATOM 740 O O . ASN A 1 96 ? 18.879 10.400 6.221 1.00 41.06 96 ASN A O 1
ATOM 744 N N . GLY A 1 97 ? 16.971 10.522 5.074 1.00 48.12 97 GLY A N 1
ATOM 745 C CA . GLY A 1 97 ? 16.585 11.845 5.593 1.00 48.12 97 GLY A CA 1
ATOM 746 C C . GLY A 1 97 ? 17.416 13.024 5.058 1.00 48.12 97 GLY A C 1
ATOM 747 O O . GLY A 1 97 ? 16.942 14.164 5.065 1.00 48.12 97 GLY A O 1
ATOM 748 N N . CYS A 1 98 ? 18.594 12.761 4.494 1.00 46.69 98 CYS A N 1
ATOM 749 C CA . CYS A 1 98 ? 19.472 13.748 3.887 1.00 46.69 98 CYS A CA 1
ATOM 750 C C . CYS A 1 98 ? 19.015 14.104 2.466 1.00 46.69 98 CYS A C 1
ATOM 752 O O . CYS A 1 98 ? 18.598 13.258 1.667 1.00 46.69 98 CYS A O 1
ATOM 754 N N . ARG A 1 99 ? 19.091 15.400 2.130 1.00 49.69 99 ARG A N 1
ATOM 755 C CA . ARG A 1 99 ? 18.866 15.868 0.755 1.00 49.69 99 ARG A CA 1
ATOM 756 C C . ARG A 1 99 ? 19.927 15.241 -0.143 1.00 49.69 99 ARG A C 1
ATOM 758 O O . ARG A 1 99 ? 21.109 15.504 0.061 1.00 49.69 99 ARG A O 1
ATOM 765 N N . TYR A 1 100 ? 19.495 14.471 -1.143 1.00 50.44 100 TYR A N 1
ATOM 766 C CA . TYR A 1 100 ? 20.393 13.984 -2.181 1.00 50.44 100 TYR A CA 1
ATOM 767 C C . TYR A 1 100 ? 20.945 15.207 -2.921 1.00 50.44 100 TYR A C 1
ATOM 769 O O . TYR A 1 100 ? 20.204 16.016 -3.495 1.00 50.44 100 TYR A O 1
ATOM 777 N N . ARG A 1 101 ? 22.244 15.439 -2.755 1.00 53.59 101 ARG A N 1
ATOM 778 C CA . ARG A 1 101 ? 22.974 16.538 -3.372 1.00 53.59 101 ARG A CA 1
ATOM 779 C C . ARG A 1 101 ? 23.853 15.870 -4.413 1.00 53.59 101 ARG A C 1
ATOM 781 O O . ARG A 1 101 ? 24.825 15.222 -4.033 1.00 53.59 101 ARG A O 1
ATOM 788 N N . ASP A 1 102 ? 23.464 15.986 -5.680 1.00 53.06 102 ASP A N 1
ATOM 789 C CA . ASP A 1 102 ? 24.284 15.516 -6.791 1.00 53.06 102 ASP A CA 1
ATOM 790 C C . ASP A 1 102 ? 25.677 16.102 -6.631 1.00 53.06 102 ASP A C 1
ATOM 792 O O . ASP A 1 102 ? 25.874 17.321 -6.632 1.00 53.06 102 ASP A O 1
ATOM 796 N N . ARG A 1 103 ? 26.647 15.221 -6.399 1.00 49.25 103 ARG A N 1
ATOM 797 C CA . ARG A 1 103 ? 28.039 15.590 -6.147 1.00 49.25 103 ARG A CA 1
ATOM 798 C C . ARG A 1 103 ? 28.802 15.785 -7.464 1.00 49.25 103 ARG A C 1
ATOM 800 O O . ARG A 1 103 ? 29.988 15.503 -7.532 1.00 49.25 103 ARG A O 1
ATOM 807 N N . HIS A 1 104 ? 28.113 16.286 -8.489 1.00 49.06 104 HIS A N 1
ATOM 808 C CA . HIS A 1 104 ? 28.671 16.625 -9.796 1.00 49.06 104 HIS A CA 1
ATOM 809 C C . HIS A 1 104 ? 28.345 18.080 -10.140 1.00 49.06 104 HIS A C 1
ATOM 811 O O . HIS A 1 104 ? 27.612 18.382 -11.076 1.00 49.06 104 HIS A O 1
ATOM 817 N N . ARG A 1 105 ? 28.909 19.005 -9.357 1.00 39.25 105 ARG A N 1
ATOM 818 C CA . ARG A 1 105 ? 29.320 20.291 -9.918 1.00 39.25 105 ARG A CA 1
ATOM 819 C C . ARG A 1 105 ? 30.739 20.044 -10.408 1.00 39.25 105 ARG A C 1
ATOM 821 O O . ARG A 1 105 ? 31.626 19.851 -9.587 1.00 39.25 105 ARG A O 1
ATOM 828 N N . ALA A 1 106 ? 30.875 19.891 -11.720 1.00 42.28 106 ALA A N 1
ATOM 829 C CA . ALA A 1 106 ? 32.162 19.815 -12.381 1.00 42.28 106 ALA A CA 1
ATOM 830 C C . ALA A 1 106 ? 32.980 21.051 -11.990 1.00 42.28 106 ALA A C 1
ATOM 832 O O . ALA A 1 106 ? 32.498 22.176 -12.132 1.00 42.28 106 ALA A O 1
ATOM 833 N N . ASP A 1 107 ? 34.174 20.811 -11.463 1.00 45.62 107 ASP A N 1
ATOM 834 C CA . ASP A 1 107 ? 35.259 21.774 -11.513 1.00 45.62 107 ASP A CA 1
ATOM 835 C C . ASP A 1 107 ? 35.691 21.862 -12.979 1.00 45.62 107 ASP A C 1
ATOM 837 O O . ASP A 1 107 ? 36.280 20.909 -13.483 1.00 45.62 107 ASP A O 1
ATOM 841 N N . PHE A 1 108 ? 35.318 22.951 -13.653 1.00 44.12 108 PHE A N 1
ATOM 842 C CA . PHE A 1 108 ? 36.034 23.597 -14.759 1.00 44.12 108 PHE A CA 1
ATOM 843 C C . PHE A 1 108 ? 35.564 25.051 -14.853 1.00 44.12 108 PHE A C 1
ATOM 845 O O . PHE A 1 108 ? 34.331 25.278 -14.809 1.00 44.12 108 PHE A O 1
#

Radius of gyration: 18.3 Å; chains: 1; bounding box: 50×36×42 Å

Secondary structure (DSSP, 8-state):
--B--TTS-TTHHHHS-HHHHHT-B----SSSS---GGG-SS------HHHHHHH--SSHHHHHHHHSTTEEEE--SSSPPEEEETTEE-SS-EETTEE---------

pLDDT: mean 72.64, std 15.68, range [39.25, 93.56]

Foldseek 3Di:
DDADQPPDDPPVQVPDDPVVNVPDDHQFDQDNDDDHPVRRPDDTFDQDPVLVVVQPDPDPVSSCVVGPPQWDWADDPPDDIWIDHPNRIDPFDDDPNHTPDPPDPDDD

=== Feature glossary ===
Feature key, reading from the visual/contextual features back to the raw sequence:

Rendered structure images. Structure images are PyMOL renders from six orthogonal camera directions. Cartoon representation draws helices as coils and strands as arrows; sticks shows the backbone as bonds; surface shows the solvent-excluded envelope. Rainbow coloring maps sequence position to hue (blue→red, N→C); chain coloring assigns a distinct color per polypeptide.

Contact-map, Ramachandran, and PAE plots. Three diagnostic plots accompany the record. The Cα contact map visualizes the tertiary structure as a 2D adjacency matrix (8 Å cutoff, sequence-local contacts suppressed). The Ramachandran plot shows the distribution of backbone (φ, ψ) torsions, with points in the α and β basins reflecting secondary structure content. The PAE plot shows AlphaFold's inter-residue confidence as a color matrix.

InterPro / GO / CATH / organism. The annotation block draws on four external resources. InterPro: which protein families and domains the sequence belongs to. GO: standardized terms for what the protein does, what process it participates in, and where in the cell it acts. CATH: which structural fold it has in the CATH hierarchy. Organism: the species of origin.

Nearest PDB structures. Structural nearest neighbors (via Foldseek easy-search vs the PDB). Reported per hit: target PDB id, E-value, and alignment TM-score. A TM-score above ~0.5 is the conventional threshold for 'same fold'.

Predicted aligned error. Predicted aligned error is AlphaFold's pairwise confidence. Unlike pLDDT (per-residue), PAE is per-residue-pair and captures whether two parts of the structure are correctly placed relative to each other. Units are ångströms of expected positional error.

Solvent-accessible surface area. SASA measures how much of the protein is reachable by solvent. It is computed by rolling a water-sized probe over the atomic surface and summing the exposed area (Å²). Per-residue SASA distinguishes core (buried, low SASA) from surf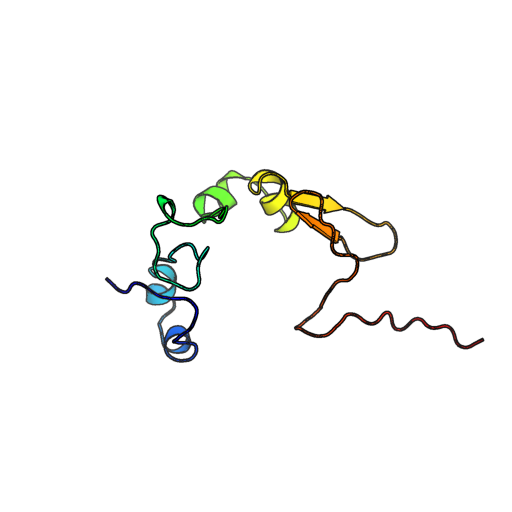ace (exposed, high SASA) residues; total SASA is a whole-molecule size measure.

B-factor. Crystallographic B-factors measure how much each atom's electron density is smeared out, in Å². They rise in mobile loops and surface residues and fall in the buried interior. In AlphaFold models this column is repurposed to hold pLDDT instead.

pLDDT. For AlphaFold models, the B-factor field carries pLDDT — the model's own estimate of local accuracy on a 0–100 scale. Regions with pLDDT<50 should be treated as essentially unmodeled; they often correspond to intrinsically disordered segments.

Backbone torsions (φ/ψ). φ (phi) and ψ (psi) are the two rotatable backbone dihedrals per residue: φ is the C(i-1)–N–Cα–C torsion, ψ is the N–Cα–C–N(i+1) torsion, both in degrees on (−180°, 180°]. α-helical residues cluster near (−60°, −45°); β-strand residues near (−120°, +130°). A Ramachandran plot is simply a scatter of (φ, ψ) for every residue.

Radius of gyration, Cα contacts, bounding box. Radius of gyration (Rg) is the root-mean-square distance of Cα atoms from their centroid — a single number for overall size and compactness. A globular domain of N residues has Rg ≈ 2.2·N^0.38 Å; an extended or disordered chain has a much larger Rg. The Cα contact count is the number of residue pairs whose Cα atoms are within 8 Å and are more than four positions apart in sequence — a standard proxy for tertiary packing density. The bounding box is the smallest axis-aligned box enclosing all Cα atoms.

Secondary structure (3-state, P-SEA). Three-state secondary structure (P-SEA) collapses the eight DSSP classes into helix (a), strand (b), and coil (c). P-SEA assigns these from Cα geometry alone — distances and angles — without requiring backbone oxygens, so it works on any Cα trace.

Secondary structure (8-state, DSSP). Secondary structure is the local, repeating backbone conformation. DSSP classifies it into eight states by reading the hydrogen-bond network: three helix types (H, G, I), two β types (E, B), two non-regular types (T, S), and unstructured coil (-).

Foldseek 3Di. The Foldseek 3Di string encodes local tertiary geometry as a 20-letter alphabet — one character per residue — derived from the relative positions of nearby Cα atoms. Unlike the amino-acid sequence, 3Di is a direct function of the 3D structure, so two proteins with the same fold have similar 3Di strings even at low sequence identity.

mmCIF coordinates. Structure coordinates are given as an mmCIF _atom_site loop: one row per atom with element, residue name, chain id, sequence number, and x/y/z position in Å. Only the four main-chain atoms per residue are included here; side chains are omitted to keep the record compact.

Sequence. This is the polypeptide sequence — one letter per residue, N-terminus first. Length ranges from a few dozen residues for small domains to over a thousand for large multi-domain proteins.